Protein AF-A0A8T3P226-F1 (afdb_monomer)

Mean predicted aligned error: 3.36 Å

pLDDT: mean 91.51, std 3.6, range [73.06, 95.0]

Foldseek 3Di:
DLVVQLCVLQVVFWPDDAWDWDFDDDPPDIDIDTDDNRRGGDDDPVSQVSQVPGPPRPDDDDDDD

Sequence (65 aa):
SLIGELRDALTPYRDGPCPLQVAYINGRAAATLALGDAWRIH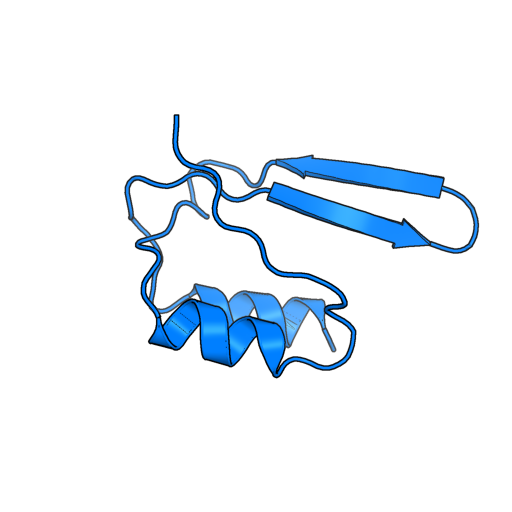PDDALLARLRGLEGIDRVDVVYA

Secondary structure (DSSP, 8-state):
-HHHHHHHHHGGGEEEEE--EEEEE-SS-EEEEEPPGGG-E---HHHHHHHHTSTT---------

Structure (mmCIF, N/CA/C/O backbone):
data_AF-A0A8T3P226-F1
#
_entry.id   AF-A0A8T3P226-F1
#
loop_
_atom_site.group_PDB
_atom_site.id
_atom_site.type_symbol
_atom_site.label_atom_id
_atom_site.label_alt_id
_atom_site.label_comp_id
_atom_site.label_asym_id
_atom_site.label_entity_id
_atom_site.label_seq_id
_atom_site.pdbx_PDB_ins_code
_atom_site.Cartn_x
_atom_site.Cartn_y
_atom_site.Cartn_z
_atom_site.occupancy
_atom_site.B_iso_or_equiv
_atom_site.auth_seq_id
_atom_site.auth_comp_id
_atom_site.auth_asym_id
_atom_site.auth_atom_id
_atom_site.pdbx_PDB_model_num
ATOM 1 N N . SER A 1 1 ? 7.808 4.028 12.905 1.00 79.62 1 SER A N 1
ATOM 2 C CA . SER A 1 1 ? 6.381 4.397 13.090 1.00 79.62 1 SER A CA 1
ATOM 3 C C . SER A 1 1 ? 5.696 4.108 11.782 1.00 79.62 1 SER A C 1
ATOM 5 O O . SER A 1 1 ? 6.132 4.660 10.775 1.00 79.62 1 SER A O 1
ATOM 7 N N . LEU A 1 2 ? 4.656 3.270 11.798 1.00 85.94 2 LEU A N 1
ATOM 8 C CA . LEU A 1 2 ? 4.030 2.708 10.596 1.00 85.94 2 LEU A CA 1
AT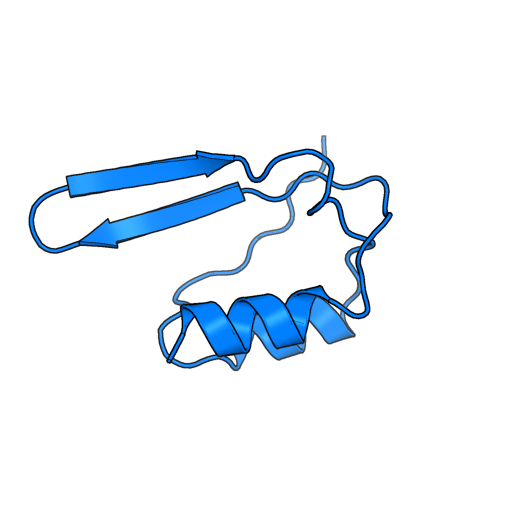OM 9 C C . LEU A 1 2 ? 3.695 3.759 9.527 1.00 85.94 2 LEU A C 1
ATOM 11 O O . LEU A 1 2 ? 3.950 3.549 8.351 1.00 85.94 2 LEU A O 1
ATOM 15 N N . ILE A 1 3 ? 3.189 4.931 9.923 1.00 88.31 3 ILE A N 1
ATOM 16 C CA . ILE A 1 3 ? 2.837 6.007 8.979 1.00 88.31 3 ILE A CA 1
ATOM 17 C C . ILE A 1 3 ? 4.066 6.522 8.210 1.00 88.31 3 ILE A C 1
ATOM 19 O O . ILE A 1 3 ? 3.969 6.835 7.024 1.00 88.31 3 ILE A O 1
ATOM 23 N N . GLY A 1 4 ? 5.221 6.617 8.874 1.00 91.44 4 GLY A N 1
ATOM 24 C CA . GLY A 1 4 ? 6.473 7.029 8.236 1.00 91.44 4 GLY A CA 1
ATOM 25 C C . GLY A 1 4 ? 6.982 5.970 7.264 1.00 91.44 4 GLY A C 1
ATOM 26 O O . GLY A 1 4 ? 7.255 6.280 6.112 1.00 91.44 4 GLY A O 1
ATOM 27 N N . GLU A 1 5 ? 7.012 4.714 7.702 1.00 92.44 5 GLU A N 1
ATOM 28 C CA . GLU A 1 5 ? 7.467 3.585 6.882 1.00 92.44 5 GLU A CA 1
ATOM 29 C C . GLU A 1 5 ? 6.570 3.356 5.662 1.00 92.44 5 GLU A C 1
ATOM 31 O O . GLU A 1 5 ? 7.074 3.127 4.564 1.00 92.44 5 GLU A O 1
ATOM 36 N N . LEU A 1 6 ? 5.250 3.498 5.825 1.00 92.56 6 LEU A N 1
ATOM 37 C CA . LEU A 1 6 ? 4.290 3.439 4.727 1.00 92.56 6 LEU A CA 1
ATOM 38 C C . LEU A 1 6 ? 4.545 4.558 3.711 1.00 92.56 6 LEU A C 1
ATOM 40 O O . LEU A 1 6 ? 4.622 4.297 2.511 1.00 92.56 6 LEU A O 1
ATOM 44 N N . ARG A 1 7 ? 4.725 5.802 4.175 1.00 92.50 7 ARG A N 1
ATOM 45 C CA . ARG A 1 7 ? 5.077 6.925 3.292 1.00 92.50 7 ARG A CA 1
ATOM 46 C C . ARG A 1 7 ? 6.363 6.642 2.524 1.00 92.50 7 ARG A C 1
ATOM 48 O O . ARG A 1 7 ? 6.400 6.851 1.312 1.00 92.50 7 ARG A O 1
ATOM 55 N N . ASP A 1 8 ? 7.400 6.180 3.205 1.00 94.44 8 ASP A N 1
ATOM 56 C CA . ASP A 1 8 ? 8.714 5.954 2.602 1.00 94.44 8 ASP A CA 1
ATOM 57 C C . ASP A 1 8 ? 8.689 4.761 1.629 1.00 94.44 8 ASP A C 1
ATOM 59 O O . ASP A 1 8 ? 9.418 4.746 0.633 1.00 94.44 8 ASP A O 1
ATOM 63 N N . ALA A 1 9 ? 7.818 3.777 1.876 1.00 93.56 9 ALA A N 1
ATOM 64 C CA . ALA A 1 9 ? 7.564 2.668 0.964 1.00 93.56 9 ALA A CA 1
ATOM 65 C C . ALA A 1 9 ? 6.845 3.100 -0.317 1.00 93.56 9 ALA A C 1
ATOM 67 O O . ALA A 1 9 ? 7.217 2.637 -1.392 1.00 93.56 9 ALA A O 1
ATOM 68 N N . LEU A 1 10 ? 5.865 4.000 -0.208 1.00 93.81 10 LEU A N 1
ATOM 69 C CA . LEU A 1 10 ? 5.047 4.469 -1.332 1.00 93.81 10 LEU A CA 1
ATOM 70 C C . LEU A 1 10 ? 5.718 5.569 -2.163 1.00 93.81 10 LEU A C 1
ATOM 72 O O . LEU A 1 10 ? 5.494 5.643 -3.367 1.00 93.81 10 LEU A O 1
ATOM 76 N N . THR A 1 11 ? 6.544 6.418 -1.541 1.00 93.94 11 THR A N 1
ATOM 77 C CA . THR A 1 11 ? 7.194 7.581 -2.178 1.00 93.94 11 THR A CA 1
ATOM 78 C C . THR A 1 11 ? 7.846 7.293 -3.540 1.00 93.94 11 THR A C 1
ATOM 80 O O . THR A 1 11 ? 7.598 8.081 -4.454 1.00 93.94 11 THR A O 1
ATOM 83 N N . PRO A 1 12 ? 8.638 6.215 -3.723 1.00 94.38 12 PRO A N 1
ATOM 84 C CA . PRO A 1 12 ? 9.286 5.943 -5.009 1.00 94.38 12 PRO A CA 1
ATOM 85 C C . PRO A 1 12 ? 8.330 5.470 -6.113 1.00 94.38 12 PRO A C 1
ATOM 87 O O . PRO A 1 12 ? 8.718 5.479 -7.274 1.00 94.38 12 PRO A O 1
ATOM 90 N N . TYR A 1 13 ? 7.098 5.084 -5.773 1.00 94.62 13 TYR A N 1
ATOM 91 C CA . TYR A 1 13 ? 6.108 4.561 -6.720 1.00 94.62 13 TYR A CA 1
ATOM 92 C C . TYR A 1 13 ? 4.985 5.559 -7.024 1.00 94.62 13 TYR A C 1
ATOM 94 O O . TYR A 1 13 ? 3.994 5.173 -7.641 1.00 94.62 13 TYR A O 1
ATOM 102 N N . ARG A 1 14 ? 5.096 6.810 -6.553 1.00 93.62 14 ARG A N 1
ATOM 103 C CA . ARG A 1 14 ? 4.083 7.862 -6.739 1.00 93.62 14 ARG A CA 1
ATOM 104 C C . ARG A 1 14 ? 3.917 8.278 -8.204 1.00 93.62 14 ARG A C 1
ATOM 106 O O . ARG A 1 14 ? 4.649 7.832 -9.080 1.00 93.62 14 ARG A O 1
ATOM 113 N N . ASP A 1 15 ? 2.932 9.146 -8.428 1.00 91.44 15 ASP A N 1
ATOM 114 C CA . ASP A 1 15 ? 2.585 9.748 -9.720 1.00 91.44 15 ASP A CA 1
ATOM 115 C C . ASP A 1 15 ? 2.067 8.737 -10.754 1.00 91.44 15 ASP A C 1
ATOM 117 O O . ASP A 1 15 ? 2.132 8.962 -11.961 1.00 91.44 15 ASP A O 1
ATOM 121 N N . GLY A 1 16 ? 1.499 7.629 -10.268 1.00 92.06 16 GLY A N 1
ATOM 122 C CA . GLY A 1 16 ? 0.902 6.605 -11.116 1.00 92.06 16 GLY A CA 1
ATOM 123 C C . GLY A 1 16 ? -0.613 6.705 -11.290 1.00 92.06 16 GLY A C 1
ATOM 124 O O . GLY A 1 16 ? -1.283 7.576 -10.734 1.00 92.06 16 GLY A O 1
ATOM 125 N N . PRO A 1 17 ? -1.202 5.802 -12.086 1.00 91.38 17 PRO A N 1
ATOM 126 C CA . PRO A 1 17 ? -2.622 5.840 -12.404 1.00 91.38 17 PRO A CA 1
ATOM 127 C C . PRO A 1 17 ? -3.498 5.200 -11.324 1.00 91.38 17 PRO A C 1
ATOM 129 O O . PRO A 1 17 ? -4.711 5.390 -11.372 1.00 91.38 17 PRO A O 1
ATOM 132 N N . CYS A 1 18 ? -2.945 4.446 -10.370 1.00 93.38 18 CYS A N 1
ATOM 133 C CA . CYS A 1 18 ? -3.741 3.659 -9.430 1.00 93.38 18 CYS A CA 1
ATOM 134 C C . CYS A 1 18 ? -4.052 4.454 -8.147 1.00 93.38 18 CYS A C 1
ATOM 136 O O . CYS A 1 18 ? -3.112 4.896 -7.482 1.00 93.38 18 CYS A O 1
ATOM 138 N N . PRO A 1 19 ? -5.332 4.652 -7.773 1.00 93.88 19 PRO A N 1
ATOM 139 C CA . PRO A 1 19 ? -5.685 5.252 -6.489 1.00 93.88 19 PRO A CA 1
ATOM 140 C C . PRO A 1 19 ? -5.374 4.298 -5.329 1.00 93.88 19 PRO A C 1
ATOM 142 O O . PRO A 1 19 ? -5.485 3.082 -5.469 1.00 93.88 19 PRO A O 1
ATOM 145 N N . LEU A 1 20 ? -5.034 4.854 -4.163 1.00 93.12 20 LEU A N 1
ATOM 146 C CA . LEU A 1 20 ? -4.711 4.073 -2.970 1.00 93.12 20 LEU A CA 1
ATOM 147 C C . LEU A 1 20 ? -5.761 4.267 -1.872 1.00 93.12 20 LEU A C 1
ATOM 149 O O . LEU A 1 20 ? -6.183 5.388 -1.580 1.00 93.12 20 LEU A O 1
ATOM 153 N N . GLN A 1 21 ? -6.157 3.165 -1.238 1.00 93.94 21 GLN A N 1
ATOM 154 C CA . GLN A 1 21 ? -7.058 3.156 -0.090 1.00 93.94 21 GLN A CA 1
ATOM 155 C C . GLN A 1 21 ? -6.394 2.451 1.089 1.00 93.94 21 GLN A C 1
ATOM 157 O O . GLN A 1 21 ? -5.734 1.427 0.922 1.00 93.94 21 GLN A O 1
ATOM 162 N N . VAL A 1 22 ? -6.593 2.993 2.289 1.00 92.75 22 VAL A N 1
ATOM 163 C CA 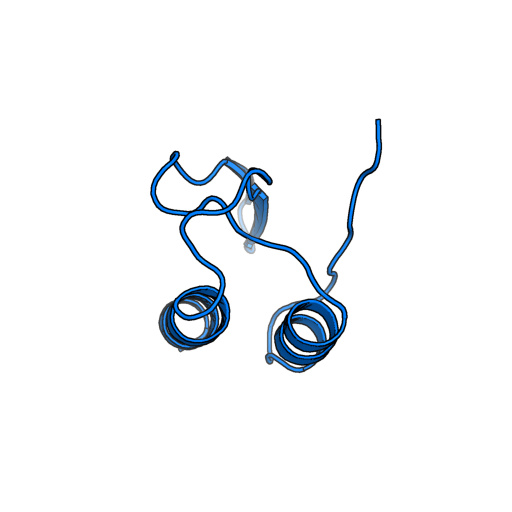. VAL A 1 22 ? -6.098 2.417 3.539 1.00 92.75 22 VAL A CA 1
ATOM 164 C C . VAL A 1 22 ? -7.288 2.097 4.429 1.00 92.75 22 VAL A C 1
ATOM 166 O O . VAL A 1 22 ? -7.988 2.997 4.895 1.00 92.75 22 VAL A O 1
ATOM 169 N N . ALA A 1 23 ? -7.513 0.811 4.674 1.00 92.56 23 ALA A N 1
ATOM 170 C CA . ALA A 1 23 ? -8.426 0.364 5.712 1.00 92.56 23 ALA A CA 1
ATOM 171 C C . ALA A 1 23 ? -7.694 0.421 7.057 1.00 92.56 23 ALA A C 1
ATOM 173 O O . ALA A 1 23 ? -6.742 -0.320 7.289 1.00 92.56 23 ALA A O 1
ATOM 174 N N . TYR A 1 24 ? -8.123 1.323 7.932 1.00 89.69 24 TYR A N 1
ATOM 175 C CA . TYR A 1 24 ? -7.561 1.500 9.262 1.00 89.69 24 TYR A CA 1
ATOM 176 C C . TYR A 1 24 ? -8.568 1.054 10.318 1.00 89.69 24 TYR A C 1
ATOM 178 O O . TYR A 1 24 ? -9.724 1.485 10.320 1.00 89.69 24 TYR A O 1
ATOM 18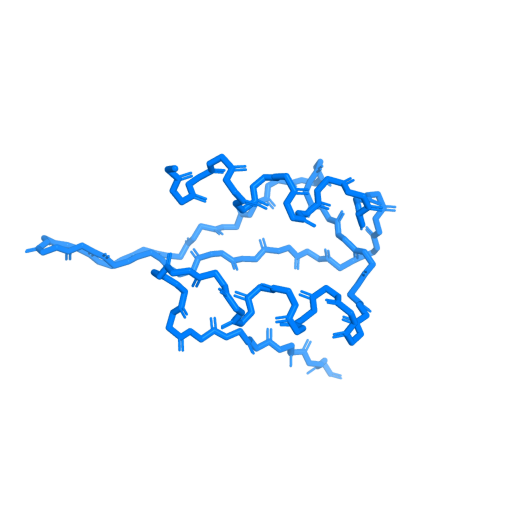6 N N . ILE A 1 25 ? -8.112 0.206 11.235 1.00 88.00 25 ILE A N 1
ATOM 187 C CA . ILE A 1 25 ? -8.905 -0.307 12.348 1.00 88.00 25 ILE A CA 1
ATOM 188 C C . ILE A 1 25 ? -8.176 0.041 13.639 1.00 88.00 25 ILE A C 1
ATOM 190 O O . ILE A 1 25 ? -6.967 -0.144 13.763 1.00 88.00 25 ILE A O 1
ATOM 194 N N . ASN A 1 26 ? -8.921 0.540 14.617 1.00 85.19 26 ASN A N 1
ATOM 195 C CA . ASN A 1 26 ? -8.446 0.697 15.981 1.00 85.19 26 ASN A CA 1
ATOM 196 C C . ASN A 1 26 ? -9.464 0.124 16.970 1.00 85.19 26 ASN A C 1
ATOM 198 O O . ASN A 1 26 ? -10.568 -0.266 16.597 1.00 85.19 26 ASN A O 1
ATOM 202 N N . GLY A 1 27 ? -9.113 0.101 18.256 1.00 87.38 27 GLY A N 1
ATOM 203 C CA . GLY A 1 27 ? -9.975 -0.450 19.310 1.00 87.38 27 GLY A CA 1
ATOM 204 C C . GLY A 1 27 ? -11.303 0.288 19.540 1.00 87.38 27 GLY A C 1
ATOM 205 O O . GLY A 1 27 ? -12.003 -0.031 20.496 1.00 87.38 27 GLY A O 1
ATOM 206 N N . ARG A 1 28 ? -11.643 1.297 18.729 1.00 90.75 28 ARG A N 1
ATOM 207 C CA . ARG A 1 28 ? -12.891 2.069 18.829 1.00 90.75 28 ARG A CA 1
ATOM 208 C C . ARG A 1 28 ? -13.677 2.127 17.517 1.00 90.75 28 ARG A C 1
ATOM 210 O O . ARG A 1 28 ? -14.890 2.294 17.576 1.00 90.75 28 ARG A O 1
ATOM 217 N N . ALA A 1 29 ? -13.022 2.025 16.361 1.00 89.81 29 ALA A N 1
ATOM 218 C CA . ALA A 1 29 ? -13.654 2.167 15.054 1.00 89.81 29 ALA A CA 1
ATOM 219 C C . ALA A 1 29 ? -12.817 1.555 13.920 1.00 89.81 29 ALA A C 1
ATOM 221 O O . ALA A 1 29 ? -11.603 1.379 14.032 1.00 89.81 29 ALA A O 1
ATOM 222 N N . ALA A 1 30 ? -13.485 1.316 12.794 1.00 92.38 30 ALA A N 1
ATOM 223 C CA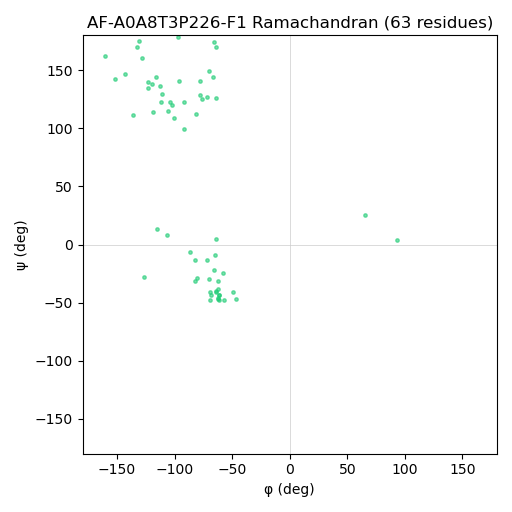 . ALA A 1 30 ? -12.873 0.999 11.513 1.00 92.38 30 ALA A CA 1
ATOM 224 C C . ALA A 1 30 ? -13.275 2.062 10.485 1.00 92.38 30 ALA A C 1
ATOM 226 O O . ALA A 1 30 ? -14.436 2.474 10.436 1.00 92.38 30 ALA A O 1
ATOM 227 N N . ALA A 1 31 ? -12.326 2.500 9.666 1.00 92.81 31 ALA A N 1
ATOM 228 C CA . ALA A 1 31 ? -12.560 3.456 8.594 1.00 92.81 31 ALA A CA 1
ATOM 229 C C . ALA A 1 31 ? -11.712 3.104 7.372 1.00 92.81 31 ALA A C 1
ATOM 231 O O . ALA A 1 31 ? -10.586 2.630 7.498 1.00 92.81 31 ALA A O 1
ATOM 232 N N . THR A 1 32 ? -12.246 3.373 6.183 1.00 93.31 32 THR A N 1
ATOM 233 C CA . THR A 1 32 ? -11.471 3.318 4.940 1.00 93.31 32 THR A CA 1
ATOM 234 C C . THR A 1 32 ? -11.161 4.737 4.503 1.00 93.31 32 THR A C 1
ATOM 236 O O . THR A 1 32 ? -12.068 5.548 4.317 1.00 93.31 32 THR A O 1
ATOM 239 N N . LEU A 1 33 ? -9.876 5.036 4.361 1.00 92.00 33 LEU A N 1
ATOM 240 C CA . LEU A 1 33 ? -9.374 6.334 3.943 1.00 92.00 33 LEU A CA 1
ATOM 241 C C . LEU A 1 33 ? -8.897 6.222 2.499 1.00 92.00 33 LEU A C 1
ATOM 243 O O . LEU A 1 33 ? -7.939 5.505 2.213 1.00 92.00 33 LEU A O 1
ATOM 247 N N . ALA A 1 34 ? -9.559 6.930 1.588 1.00 92.38 34 ALA A N 1
ATOM 248 C CA . ALA A 1 34 ? -9.020 7.144 0.254 1.00 92.38 34 ALA A CA 1
ATOM 249 C C . ALA A 1 34 ? -7.914 8.197 0.345 1.00 92.38 34 ALA A C 1
ATOM 251 O O . ALA A 1 34 ? -8.139 9.295 0.864 1.00 92.38 34 ALA A O 1
ATOM 252 N N . LEU A 1 35 ? -6.718 7.865 -0.134 1.00 90.81 35 LEU A N 1
ATOM 253 C CA . LEU A 1 35 ? -5.650 8.848 -0.217 1.00 90.81 35 LEU A CA 1
ATOM 254 C C . LEU A 1 35 ? -5.889 9.746 -1.433 1.00 90.81 35 LEU A C 1
ATOM 256 O O . LEU A 1 35 ? -6.338 9.285 -2.482 1.00 90.81 35 LEU A O 1
ATOM 260 N N . GLY A 1 36 ? -5.611 11.041 -1.273 1.00 90.31 36 GLY A N 1
ATOM 261 C CA . GLY A 1 36 ? -5.781 12.019 -2.348 1.00 90.31 36 GLY A CA 1
ATOM 262 C C . GLY A 1 36 ? -4.854 11.757 -3.537 1.00 90.31 36 GLY A C 1
ATOM 263 O O . GLY A 1 36 ? -3.913 10.970 -3.443 1.00 90.31 36 GLY A O 1
ATOM 264 N N . ASP A 1 37 ? -5.073 12.471 -4.643 1.00 91.50 37 ASP A N 1
ATOM 265 C CA . ASP A 1 37 ? -4.394 12.204 -5.920 1.00 91.50 37 ASP A CA 1
ATOM 266 C C . ASP A 1 37 ? -2.855 12.258 -5.861 1.00 91.50 37 ASP A C 1
ATOM 268 O O . ASP A 1 37 ? -2.182 11.577 -6.628 1.00 91.50 37 ASP A O 1
ATOM 272 N N . ALA A 1 38 ? -2.280 12.983 -4.897 1.00 91.00 38 ALA A N 1
ATOM 273 C CA . ALA A 1 38 ? -0.833 13.010 -4.651 1.00 91.00 38 ALA A CA 1
ATOM 274 C C . ALA A 1 38 ? -0.236 11.659 -4.192 1.00 91.00 38 ALA A C 1
ATOM 276 O O . ALA A 1 38 ? 0.983 11.529 -4.070 1.00 91.00 38 ALA A O 1
AT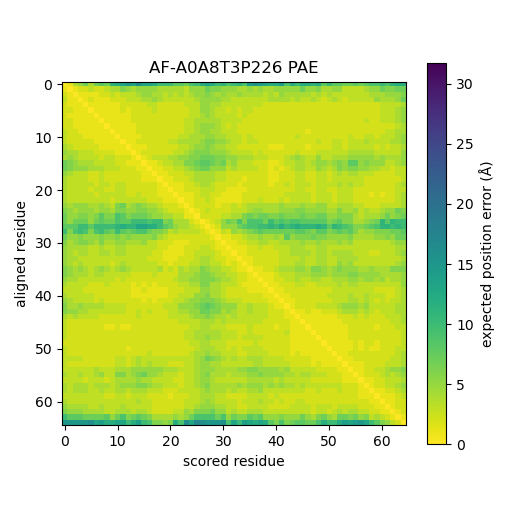OM 277 N N . TRP A 1 39 ? -1.083 10.673 -3.889 1.00 93.12 39 TRP A N 1
ATOM 278 C CA . TRP A 1 39 ? -0.710 9.333 -3.429 1.00 93.12 39 TRP A CA 1
ATOM 279 C C . TRP A 1 39 ? -1.088 8.231 -4.411 1.00 93.12 39 TRP A C 1
ATOM 281 O O . TRP A 1 39 ? -1.066 7.054 -4.049 1.00 93.12 39 TRP A O 1
ATOM 291 N N . ARG A 1 40 ? -1.441 8.587 -5.646 1.00 94.81 40 ARG A N 1
ATOM 292 C CA . ARG A 1 40 ? -1.619 7.578 -6.684 1.00 94.81 40 ARG A CA 1
ATOM 293 C C . ARG A 1 40 ? -0.279 6.935 -7.013 1.00 94.81 40 ARG A C 1
ATOM 295 O O . ARG A 1 40 ? 0.754 7.606 -7.000 1.00 94.81 40 ARG A O 1
ATOM 302 N N . ILE A 1 41 ? -0.307 5.642 -7.307 1.00 95.00 41 ILE A N 1
ATOM 303 C CA . ILE A 1 41 ? 0.899 4.830 -7.470 1.00 95.00 41 ILE A CA 1
ATOM 304 C C . ILE A 1 41 ? 0.917 4.034 -8.772 1.00 95.00 41 ILE A C 1
ATOM 306 O O . ILE A 1 41 ? -0.121 3.783 -9.393 1.00 95.00 41 ILE A O 1
ATOM 310 N N . HIS A 1 42 ? 2.116 3.614 -9.160 1.00 93.81 42 HIS A N 1
ATOM 311 C CA . HIS A 1 42 ? 2.352 2.504 -10.073 1.00 93.81 42 HIS A CA 1
ATOM 312 C C . HIS A 1 42 ? 2.523 1.221 -9.246 1.00 93.81 42 HIS A C 1
ATOM 314 O O . HIS A 1 42 ? 3.592 1.017 -8.672 1.00 93.81 42 HIS A O 1
ATOM 320 N N . PRO A 1 43 ? 1.483 0.375 -9.118 1.00 91.19 43 PRO A N 1
ATOM 321 C CA . PRO A 1 43 ? 1.614 -0.868 -8.376 1.00 91.19 43 PRO A CA 1
ATOM 322 C C . PRO A 1 43 ? 2.477 -1.852 -9.168 1.00 91.19 43 PRO A C 1
ATOM 324 O O . PRO A 1 43 ? 2.183 -2.149 -10.325 1.00 91.19 43 PRO A O 1
ATOM 327 N N . ASP A 1 44 ? 3.513 -2.376 -8.526 1.00 93.12 44 ASP A N 1
ATOM 328 C CA . ASP A 1 44 ? 4.303 -3.498 -9.017 1.00 93.12 44 ASP A CA 1
ATOM 329 C C . ASP A 1 44 ? 4.517 -4.537 -7.906 1.00 93.12 44 ASP A C 1
ATOM 331 O O . ASP A 1 44 ? 4.199 -4.316 -6.731 1.00 93.12 44 ASP A O 1
ATOM 335 N N . ASP A 1 45 ? 5.050 -5.698 -8.280 1.00 93.50 45 ASP A N 1
ATOM 336 C CA . ASP A 1 45 ? 5.270 -6.794 -7.337 1.00 93.50 45 ASP A CA 1
ATOM 337 C C . 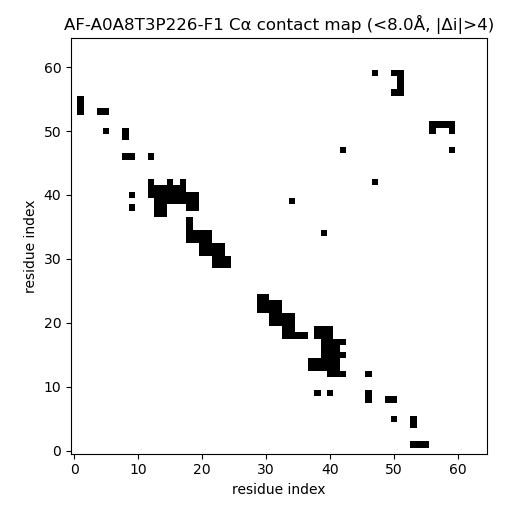ASP A 1 45 ? 6.254 -6.419 -6.219 1.00 93.50 45 ASP A C 1
ATOM 339 O O . ASP A 1 45 ? 6.110 -6.884 -5.084 1.00 93.50 45 ASP A O 1
ATOM 343 N N . ALA A 1 46 ? 7.226 -5.546 -6.506 1.00 94.38 46 ALA A N 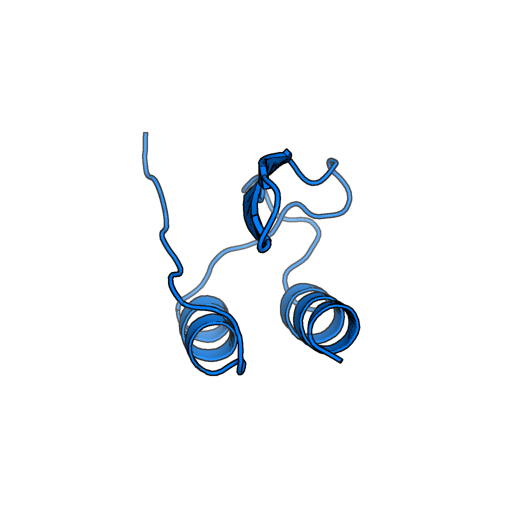1
ATOM 344 C CA . ALA A 1 46 ? 8.221 -5.104 -5.536 1.00 94.38 46 ALA A CA 1
ATOM 345 C C . ALA A 1 46 ? 7.592 -4.238 -4.435 1.00 94.38 46 ALA A C 1
ATOM 347 O O . ALA A 1 46 ? 7.865 -4.446 -3.247 1.00 94.38 46 ALA A O 1
ATOM 348 N N . LEU A 1 47 ? 6.705 -3.310 -4.801 1.00 94.00 47 LEU A N 1
ATOM 349 C CA . LEU A 1 47 ? 5.932 -2.516 -3.857 1.00 94.00 47 LEU A CA 1
ATOM 350 C C . LEU A 1 47 ? 5.018 -3.405 -3.013 1.00 94.00 47 LEU A C 1
ATOM 352 O O . LEU A 1 47 ? 4.999 -3.268 -1.790 1.00 94.00 47 LEU A O 1
ATOM 356 N N . LEU A 1 48 ? 4.292 -4.339 -3.632 1.00 93.75 48 LEU A N 1
ATOM 357 C CA . LEU A 1 48 ? 3.389 -5.236 -2.902 1.00 93.75 48 LEU A CA 1
ATOM 358 C C . LEU A 1 48 ? 4.146 -6.107 -1.896 1.00 93.75 48 LEU A C 1
ATOM 360 O O . LEU A 1 48 ? 3.703 -6.252 -0.754 1.00 93.75 48 LEU A O 1
ATOM 364 N N . ALA A 1 49 ? 5.298 -6.653 -2.289 1.00 93.94 49 ALA A N 1
ATOM 365 C CA . ALA A 1 49 ? 6.168 -7.405 -1.391 1.00 93.94 49 ALA A CA 1
ATOM 366 C C . ALA A 1 49 ? 6.665 -6.534 -0.229 1.00 93.94 49 ALA A C 1
ATOM 368 O O . ALA A 1 49 ? 6.613 -6.961 0.925 1.00 93.94 49 ALA A O 1
ATOM 369 N N . ARG A 1 50 ? 7.078 -5.291 -0.512 1.00 93.94 50 ARG A N 1
ATOM 370 C CA . ARG A 1 50 ? 7.524 -4.343 0.515 1.00 93.94 50 ARG A CA 1
ATOM 371 C C . ARG A 1 50 ? 6.413 -4.008 1.509 1.00 93.94 50 ARG A C 1
ATOM 373 O O . ARG A 1 50 ? 6.670 -4.038 2.705 1.00 93.94 50 ARG A O 1
ATOM 380 N N . LEU A 1 51 ? 5.197 -3.723 1.038 1.00 93.88 51 LEU A N 1
ATOM 381 C CA . LEU A 1 51 ? 4.056 -3.398 1.902 1.00 93.88 51 LEU A CA 1
ATOM 382 C C . LEU A 1 51 ? 3.658 -4.580 2.794 1.00 93.88 51 LEU A C 1
ATOM 384 O O . LEU A 1 51 ? 3.399 -4.384 3.975 1.00 93.88 51 LEU A O 1
ATOM 388 N N . ARG A 1 52 ? 3.669 -5.809 2.263 1.00 93.50 52 ARG A N 1
ATOM 389 C CA . ARG A 1 52 ? 3.393 -7.029 3.047 1.00 93.50 52 ARG A CA 1
ATOM 390 C C . ARG A 1 52 ? 4.448 -7.315 4.119 1.00 93.50 52 ARG A C 1
ATOM 392 O O . ARG A 1 52 ? 4.163 -8.044 5.059 1.00 93.50 52 ARG A O 1
ATOM 399 N N . 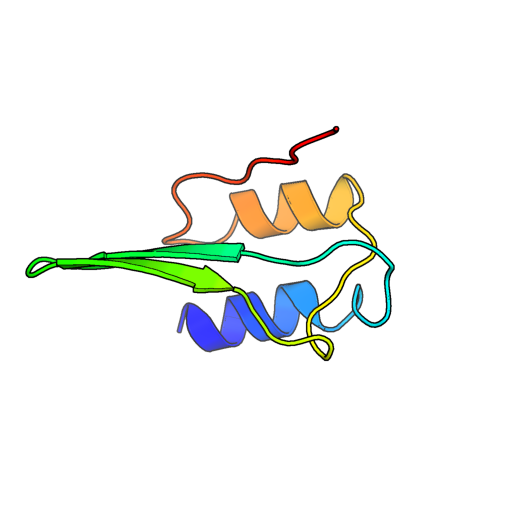GLY A 1 53 ? 5.657 -6.775 3.966 1.00 93.06 53 GLY A N 1
ATOM 400 C CA . GLY A 1 53 ? 6.736 -6.904 4.944 1.00 93.06 53 GLY A CA 1
ATOM 401 C C . GLY A 1 53 ? 6.727 -5.843 6.048 1.00 93.06 53 GLY A C 1
ATOM 402 O O . GLY A 1 53 ? 7.548 -5.934 6.956 1.00 93.06 53 GLY A O 1
ATOM 403 N N . LEU A 1 54 ? 5.854 -4.830 5.977 1.00 92.75 54 LEU A N 1
ATOM 404 C CA . LEU A 1 54 ? 5.765 -3.797 7.010 1.00 92.75 54 LEU A CA 1
ATOM 405 C C . LEU A 1 54 ? 5.003 -4.319 8.232 1.00 92.75 54 LEU A C 1
ATOM 407 O O . LEU A 1 54 ? 3.878 -4.807 8.122 1.00 92.75 54 LEU A O 1
ATOM 411 N N . GLU A 1 55 ? 5.593 -4.160 9.415 1.00 91.00 55 GLU A N 1
ATOM 412 C CA . GLU A 1 55 ? 4.930 -4.511 10.670 1.00 91.00 55 GLU A CA 1
ATOM 413 C C . GLU A 1 55 ? 3.687 -3.636 10.891 1.00 91.00 55 GLU A C 1
ATOM 415 O O . GLU A 1 55 ? 3.755 -2.407 10.873 1.00 91.00 55 GLU A O 1
ATOM 420 N N . GLY A 1 56 ? 2.535 -4.271 11.119 1.00 87.75 56 GLY A N 1
ATOM 421 C CA . GLY A 1 56 ? 1.249 -3.586 11.292 1.00 87.75 56 GLY A CA 1
ATOM 422 C C . GLY A 1 56 ? 0.418 -3.439 10.013 1.00 87.75 56 GLY A C 1
ATOM 423 O O . GLY A 1 56 ? -0.647 -2.825 10.064 1.00 87.75 56 GLY A O 1
ATOM 424 N N . ILE A 1 57 ? 0.863 -4.004 8.884 1.00 91.12 57 ILE A N 1
ATOM 425 C CA . ILE A 1 57 ? 0.019 -4.214 7.702 1.00 91.12 57 ILE A CA 1
ATOM 426 C C . ILE A 1 57 ? -0.445 -5.670 7.668 1.00 91.12 57 ILE A C 1
ATOM 428 O O . ILE A 1 57 ? 0.325 -6.573 7.356 1.00 91.12 57 ILE A O 1
ATOM 432 N N . ASP A 1 58 ? -1.730 -5.893 7.939 1.00 90.94 58 ASP A N 1
ATOM 433 C CA . ASP A 1 58 ? -2.302 -7.245 7.952 1.00 90.94 58 ASP A CA 1
ATOM 434 C C . ASP A 1 58 ? -2.638 -7.769 6.547 1.00 90.94 58 ASP A C 1
ATOM 436 O O . ASP A 1 58 ? -2.659 -8.977 6.309 1.00 90.94 58 ASP A O 1
ATOM 440 N N . ARG A 1 59 ? -2.957 -6.870 5.605 1.00 92.06 59 ARG A N 1
ATOM 441 C CA . ARG A 1 59 ? -3.398 -7.247 4.257 1.00 92.06 59 ARG A CA 1
ATOM 442 C C . ARG A 1 59 ? -3.055 -6.190 3.212 1.00 92.06 59 ARG A C 1
ATOM 444 O O . ARG A 1 59 ? -3.167 -4.994 3.469 1.00 92.06 59 ARG A O 1
ATOM 451 N N . VAL A 1 60 ? -2.687 -6.658 2.018 1.00 94.12 60 VAL A N 1
ATOM 452 C CA . VAL A 1 60 ? -2.429 -5.833 0.829 1.00 94.12 60 VAL A CA 1
ATOM 453 C C . VAL A 1 60 ? -3.073 -6.501 -0.383 1.00 94.12 60 VAL A C 1
ATOM 455 O O . VAL A 1 60 ? -2.605 -7.554 -0.831 1.00 94.12 60 VAL A O 1
ATOM 458 N N . ASP A 1 61 ? -4.110 -5.856 -0.913 1.00 92.56 61 ASP A N 1
ATOM 459 C CA . ASP A 1 61 ? -4.903 -6.329 -2.045 1.00 92.56 61 ASP A CA 1
ATOM 460 C C . ASP A 1 61 ? -4.771 -5.369 -3.235 1.00 92.56 61 ASP A C 1
ATOM 462 O O . ASP A 1 61 ? -4.712 -4.150 -3.063 1.00 92.56 61 ASP A O 1
ATOM 466 N N . VAL A 1 62 ? -4.764 -5.925 -4.447 1.00 91.19 62 VAL A N 1
ATOM 467 C CA . VAL A 1 62 ? -4.900 -5.167 -5.697 1.00 91.19 62 VAL A CA 1
ATOM 468 C C . VAL A 1 62 ? -6.237 -5.543 -6.312 1.00 91.19 62 VAL A C 1
ATOM 470 O O . VAL A 1 62 ? -6.499 -6.720 -6.556 1.00 91.19 62 VAL A O 1
ATOM 473 N N . VAL A 1 63 ? -7.088 -4.547 -6.538 1.00 89.88 63 VAL A N 1
ATOM 474 C CA . VAL A 1 63 ? -8.420 -4.746 -7.113 1.00 89.88 63 VAL A CA 1
ATOM 475 C C . VAL A 1 63 ? -8.380 -4.342 -8.583 1.00 89.88 63 VAL A C 1
ATOM 477 O O . VAL A 1 63 ? -8.079 -3.192 -8.901 1.00 89.88 63 VAL A O 1
ATOM 480 N N . TYR A 1 64 ? -8.683 -5.291 -9.468 1.00 84.00 64 TYR A N 1
ATOM 481 C CA . TYR A 1 64 ? -8.881 -5.052 -10.898 1.00 84.00 64 TYR A CA 1
ATOM 482 C C . TYR A 1 64 ? -10.380 -4.883 -11.173 1.00 84.00 64 TYR A C 1
ATOM 484 O O . TYR A 1 64 ? -11.194 -5.567 -10.551 1.00 84.00 64 TYR A O 1
ATOM 492 N N . ALA A 1 65 ? -10.727 -3.952 -12.061 1.00 73.06 65 ALA A N 1
ATOM 493 C CA . ALA A 1 65 ? -12.096 -3.745 -12.531 1.00 73.06 65 ALA A CA 1
ATOM 494 C C . ALA A 1 65 ? -12.441 -4.691 -13.687 1.00 73.06 65 ALA A C 1
ATOM 496 O O . ALA A 1 65 ? -11.514 -5.020 -14.464 1.00 73.06 65 ALA A O 1
#

Radius of gyration: 11.83 Å; Cα contacts (8 Å, |Δi|>4): 76; chains: 1; bounding box: 23×20×32 Å

Solvent-accessible surface area (backbone atoms only — not comparable to full-atom values): 4236 Å² total; per-residue (Å²): 107,61,73,57,55,52,48,65,64,46,60,87,34,44,85,32,91,42,79,39,73,45,81,48,76,56,104,85,52,73,48,75,44,74,52,58,81,88,54,8,24,55,88,46,73,68,54,53,54,53,53,60,67,39,80,91,47,92,79,86,87,85,87,83,135